Protein AF-A0A534V1V1-F1 (afdb_monomer_lite)

Radius of gyration: 26.05 Å; chains: 1; bounding box: 47×49×53 Å

pLDDT: mean 78.15, std 14.27, range [49.78, 93.5]

Foldseek 3Di:
DPPPVVVVVVVPDDPPPPPPQPPVSVVVVVVVVVVVVVVCCVVVVDDPDPDDDDCVPPDDDDDPDDDDD

Secondary structure (DSSP, 8-state):
--TTSTTTSTTS----------HHHHHHHHHHHHHHHHHHHHHHSS-S--S----TTSPPP--SS----

Structure (mmCIF, N/CA/C/O backbone):
data_AF-A0A534V1V1-F1
#
_entry.id   AF-A0A534V1V1-F1
#
loop_
_atom_site.group_PDB
_atom_site.id
_atom_site.type_symbol
_atom_site.label_atom_id
_atom_site.label_alt_id
_atom_site.label_comp_id
_atom_site.label_asym_id
_atom_site.label_entity_id
_atom_site.label_seq_id
_atom_site.pdbx_PDB_ins_code
_atom_site.Cartn_x
_atom_site.Cartn_y
_atom_site.Cartn_z
_atom_site.occupancy
_atom_site.B_iso_or_equiv
_atom_site.auth_seq_id
_atom_site.auth_comp_id
_atom_site.auth_asym_id
_atom_site.auth_atom_id
_atom_site.pdbx_PDB_model_num
ATOM 1 N N . MET A 1 1 ? -28.220 36.939 -11.392 1.00 49.78 1 MET A N 1
ATOM 2 C CA . MET A 1 1 ? -27.912 35.493 -11.528 1.00 49.78 1 MET A CA 1
ATOM 3 C C . MET A 1 1 ? -27.370 35.170 -12.929 1.00 49.78 1 MET A C 1
ATOM 5 O O . MET A 1 1 ? -27.947 34.351 -13.624 1.00 49.78 1 MET A O 1
ATOM 9 N N . GLN A 1 2 ? -26.273 35.799 -13.373 1.00 53.56 2 GLN A N 1
ATOM 10 C CA . GLN A 1 2 ? -25.693 35.538 -14.711 1.00 53.56 2 GLN A CA 1
ATOM 11 C C . GLN A 1 2 ? -24.173 35.310 -14.700 1.00 53.56 2 GLN A C 1
ATOM 13 O O . GLN A 1 2 ? -23.597 34.910 -15.702 1.00 53.56 2 GLN A O 1
ATOM 18 N N . THR A 1 3 ? -23.511 35.463 -13.553 1.00 52.00 3 THR A N 1
ATOM 19 C CA . THR A 1 3 ? -22.050 35.323 -13.436 1.00 52.00 3 THR A CA 1
ATOM 20 C C . THR A 1 3 ? -21.564 33.881 -13.270 1.00 52.00 3 THR A C 1
ATOM 22 O O . THR A 1 3 ? -20.363 33.645 -13.262 1.00 52.00 3 THR A O 1
ATOM 25 N N . ARG A 1 4 ? -22.468 32.898 -13.145 1.00 54.25 4 ARG A N 1
ATOM 26 C CA . ARG A 1 4 ? -22.100 31.491 -12.884 1.00 54.25 4 ARG A CA 1
ATOM 27 C C . ARG A 1 4 ? -22.057 30.601 -14.126 1.00 54.25 4 ARG A C 1
ATOM 29 O O . ARG A 1 4 ? -21.497 29.516 -14.055 1.00 54.25 4 ARG A O 1
ATOM 36 N N . ILE A 1 5 ? -22.606 31.053 -15.254 1.00 55.41 5 ILE A N 1
ATOM 37 C CA . ILE A 1 5 ? -22.655 30.250 -16.488 1.00 55.41 5 ILE A CA 1
ATOM 38 C C . ILE A 1 5 ? -21.330 30.353 -17.268 1.00 55.41 5 ILE A C 1
ATOM 40 O O . ILE A 1 5 ? -20.928 29.397 -17.921 1.00 55.41 5 ILE A O 1
ATOM 44 N N . GLY A 1 6 ? -20.590 31.461 -17.131 1.00 53.03 6 GLY A N 1
ATOM 45 C CA . GLY A 1 6 ? -19.327 31.668 -17.854 1.00 53.03 6 GLY A CA 1
ATOM 46 C C . GLY A 1 6 ? -18.160 30.782 -17.401 1.00 53.03 6 GLY A C 1
ATOM 47 O O . GLY A 1 6 ? -17.276 30.497 -18.200 1.00 53.03 6 GLY A O 1
ATOM 48 N N . LEU A 1 7 ? -18.154 30.308 -16.148 1.00 54.25 7 LEU A N 1
ATOM 49 C CA . LEU A 1 7 ? -17.030 29.534 -15.597 1.00 54.25 7 LEU A CA 1
ATOM 50 C C . LEU A 1 7 ? -17.069 28.044 -15.981 1.00 54.25 7 LEU A C 1
ATOM 52 O O . LEU A 1 7 ? -16.050 27.367 -15.927 1.00 54.25 7 LEU A O 1
ATOM 56 N N . LEU A 1 8 ? -18.231 27.524 -16.384 1.00 53.34 8 LEU A N 1
ATOM 57 C CA . LEU A 1 8 ? -18.375 26.117 -16.776 1.00 53.34 8 LEU A CA 1
ATOM 58 C C . LEU A 1 8 ? -17.924 25.851 -18.219 1.00 53.34 8 LEU A C 1
ATOM 60 O O . LEU A 1 8 ? -17.565 24.721 -18.539 1.00 53.34 8 LEU A O 1
ATOM 64 N N . LEU A 1 9 ? -17.890 26.873 -19.082 1.00 54.16 9 LEU A N 1
ATOM 65 C CA . LEU A 1 9 ? -17.496 26.703 -20.484 1.00 54.16 9 LEU A CA 1
ATOM 66 C C . LEU A 1 9 ? -15.974 26.688 -20.705 1.00 54.16 9 LEU A C 1
ATOM 68 O O . LEU A 1 9 ? -15.523 26.193 -21.734 1.00 54.16 9 LEU A O 1
ATOM 72 N N . SER A 1 10 ? -15.170 27.194 -19.763 1.00 56.34 10 SER A N 1
ATOM 73 C CA . SER A 1 10 ? -13.706 27.241 -19.909 1.00 56.34 10 SER A CA 1
ATOM 74 C C . SER A 1 10 ? -12.995 25.938 -19.530 1.00 56.34 10 SER A C 1
ATOM 76 O O . SER A 1 10 ? -11.828 25.771 -19.873 1.00 56.34 10 SER A O 1
ATOM 78 N N . LEU A 1 11 ? -13.673 24.993 -18.865 1.00 57.78 11 LEU A N 1
ATOM 79 C CA . LEU A 1 11 ? -13.071 23.711 -18.470 1.00 57.78 11 LEU A CA 1
ATOM 80 C C . LEU A 1 11 ? -13.083 22.637 -19.571 1.00 57.78 11 LEU A C 1
ATOM 82 O O . LEU A 1 11 ? -12.434 21.607 -19.412 1.00 57.78 11 LEU A O 1
ATOM 86 N N . LEU A 1 12 ? -13.810 22.842 -20.673 1.00 58.88 12 LEU A N 1
ATOM 87 C CA . LEU A 1 12 ? -14.061 21.795 -21.676 1.00 58.88 12 LEU A CA 1
ATOM 88 C C . LEU A 1 12 ? -13.073 21.764 -22.853 1.00 58.88 12 LEU A C 1
ATOM 90 O O . LEU A 1 12 ? -13.205 20.906 -23.720 1.00 58.88 12 LEU A O 1
ATOM 94 N N . ALA A 1 13 ? -12.084 22.659 -22.906 1.00 60.34 13 ALA A N 1
ATOM 95 C CA . ALA A 1 13 ? -11.221 22.796 -24.081 1.00 60.34 13 ALA A CA 1
ATOM 96 C C . ALA A 1 13 ? -9.724 22.847 -23.746 1.00 60.34 13 ALA A C 1
ATOM 98 O O . ALA A 1 13 ? -8.994 23.682 -24.273 1.00 60.34 13 ALA A O 1
ATOM 99 N N . VAL A 1 14 ? -9.241 21.931 -22.904 1.00 65.94 14 VAL A N 1
ATOM 100 C CA . VAL A 1 14 ? -7.819 21.567 -22.956 1.00 65.94 14 VAL A CA 1
ATOM 101 C C . VAL A 1 14 ? -7.722 20.329 -23.842 1.00 65.94 14 VAL A C 1
ATOM 103 O O . VAL A 1 14 ? -8.065 19.240 -23.376 1.00 65.94 14 VAL A O 1
ATOM 106 N N . PRO A 1 15 ? -7.304 20.441 -25.119 1.00 59.34 15 PRO A N 1
ATOM 107 C CA . PRO A 1 15 ? -6.908 19.256 -25.855 1.00 59.34 15 PRO A CA 1
ATOM 108 C C . PRO A 1 15 ? -5.742 18.649 -25.079 1.00 59.34 15 PRO A C 1
ATOM 110 O O . PRO A 1 15 ? -4.672 19.247 -24.965 1.00 59.34 15 PRO A O 1
ATOM 113 N N . SER A 1 16 ? -5.964 17.476 -24.490 1.00 61.56 16 SER A N 1
ATOM 114 C CA . SER A 1 16 ? -4.857 16.648 -24.043 1.00 61.56 16 SER A CA 1
ATOM 115 C C . SER A 1 16 ? -4.064 16.319 -25.302 1.00 61.56 16 SER A C 1
ATOM 117 O O . SER A 1 16 ? -4.487 15.504 -26.120 1.00 61.56 16 SER A O 1
ATOM 119 N N . LEU A 1 17 ? -2.941 17.012 -25.499 1.00 59.97 17 LEU A N 1
ATOM 120 C CA . LEU A 1 17 ? -1.879 16.537 -26.369 1.00 59.97 17 LEU A CA 1
ATOM 121 C C . LEU A 1 17 ? -1.366 15.266 -25.702 1.00 59.97 17 LEU A C 1
ATOM 123 O O . LEU A 1 17 ? -0.420 15.305 -24.918 1.00 59.97 17 LEU A O 1
ATOM 127 N N . ALA A 1 18 ? -2.051 14.150 -25.945 1.00 61.28 18 ALA A N 1
ATOM 128 C CA . ALA A 1 18 ? -1.516 12.837 -25.668 1.00 61.28 18 ALA A CA 1
ATOM 129 C C . ALA A 1 18 ? -0.203 12.772 -26.448 1.00 61.28 18 ALA A C 1
ATOM 131 O O . ALA A 1 18 ? -0.201 12.631 -27.671 1.00 61.28 18 ALA A O 1
ATOM 132 N N . GLN A 1 19 ? 0.911 13.004 -25.752 1.00 62.66 19 GLN A N 1
ATOM 133 C CA . GLN A 1 19 ? 2.231 12.835 -26.325 1.00 62.66 19 GLN A CA 1
ATOM 134 C C . GLN A 1 19 ? 2.283 11.379 -26.766 1.00 62.66 19 GLN A C 1
ATOM 136 O O . GLN A 1 19 ? 2.244 10.472 -25.933 1.00 62.66 19 GLN A O 1
ATOM 141 N N . VAL A 1 20 ? 2.273 11.160 -28.080 1.00 65.88 20 VAL A N 1
ATOM 142 C CA . VAL A 1 20 ? 2.508 9.840 -28.649 1.00 65.88 20 VAL A CA 1
ATOM 143 C C . VAL A 1 20 ? 3.918 9.481 -28.212 1.00 65.88 20 VAL A C 1
ATOM 145 O O . VAL A 1 20 ? 4.886 10.042 -28.720 1.00 65.88 20 VAL A O 1
ATOM 148 N N . ALA A 1 21 ? 4.013 8.638 -27.184 1.00 67.25 21 ALA A N 1
ATOM 149 C CA . ALA A 1 21 ? 5.285 8.175 -26.667 1.00 67.25 21 ALA A CA 1
ATOM 150 C C . ALA A 1 21 ? 6.055 7.563 -27.839 1.00 67.25 21 ALA A C 1
ATOM 152 O O . ALA A 1 21 ? 5.530 6.690 -28.538 1.00 67.25 21 ALA A O 1
ATOM 153 N N . GLY A 1 22 ? 7.269 8.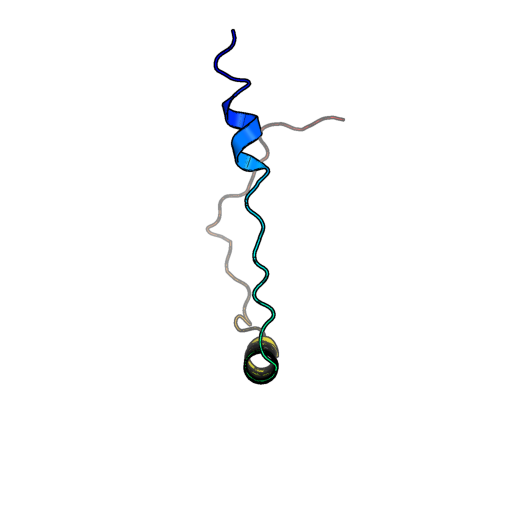056 -28.083 1.00 79.19 22 GLY A N 1
ATOM 154 C CA . GLY A 1 22 ? 8.113 7.492 -29.126 1.00 79.19 22 GLY A CA 1
ATOM 155 C C . GLY A 1 22 ? 8.386 6.019 -28.831 1.00 79.19 22 GLY A C 1
ATOM 156 O O . GLY A 1 22 ? 8.308 5.580 -27.681 1.00 79.19 22 GLY A O 1
ATOM 157 N N . GLU A 1 23 ? 8.742 5.231 -29.846 1.00 84.06 23 GLU A N 1
ATOM 158 C CA . GLU A 1 23 ? 9.034 3.803 -29.641 1.00 84.06 23 GLU A CA 1
ATOM 159 C C . GLU A 1 23 ? 10.075 3.560 -28.536 1.00 84.06 23 GLU A C 1
ATOM 161 O O . GLU A 1 23 ? 9.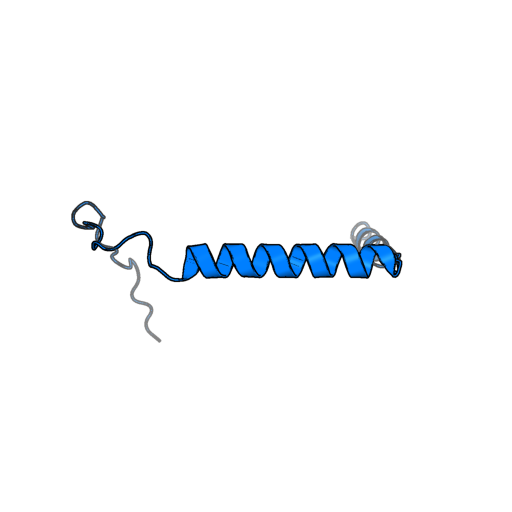999 2.572 -27.805 1.00 84.06 23 GLU A O 1
ATOM 166 N N . GLU A 1 24 ? 11.048 4.462 -28.396 1.00 84.31 24 GLU A N 1
ATOM 167 C CA . GLU A 1 24 ? 12.062 4.398 -27.346 1.00 84.31 24 GLU A CA 1
ATOM 168 C C . GLU A 1 24 ? 11.463 4.596 -25.943 1.00 84.31 24 GLU A C 1
ATOM 170 O O . GLU A 1 24 ? 11.792 3.844 -25.024 1.00 84.31 24 GLU A O 1
ATOM 175 N N . ASP A 1 25 ? 10.538 5.542 -25.782 1.00 84.69 25 ASP A N 1
ATOM 176 C CA . ASP A 1 25 ? 9.843 5.799 -24.517 1.00 84.69 25 ASP A CA 1
ATOM 177 C C . ASP A 1 2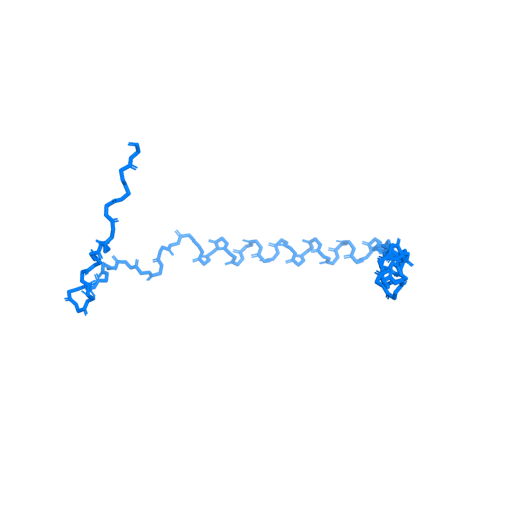5 ? 8.929 4.630 -24.138 1.00 84.69 25 ASP A C 1
ATOM 179 O O . ASP A 1 25 ? 8.859 4.225 -22.974 1.00 84.69 25 ASP A O 1
ATOM 183 N N . VAL A 1 26 ? 8.276 4.016 -25.129 1.00 86.81 26 VAL A N 1
ATOM 184 C CA . VAL A 1 26 ? 7.485 2.794 -24.930 1.00 86.81 26 VAL A CA 1
ATOM 185 C C . VAL A 1 26 ? 8.384 1.637 -24.482 1.00 86.81 26 VAL A C 1
ATOM 187 O O . VAL A 1 26 ? 8.074 0.963 -23.500 1.00 86.81 26 VAL A O 1
ATOM 190 N N . ARG A 1 27 ? 9.541 1.426 -25.124 1.00 89.06 27 ARG A N 1
ATOM 191 C CA . ARG A 1 27 ? 10.497 0.378 -24.714 1.00 89.06 27 ARG A CA 1
ATOM 192 C C . ARG A 1 27 ? 11.024 0.607 -23.295 1.00 89.06 27 ARG A C 1
ATOM 194 O O . ARG A 1 27 ? 11.029 -0.326 -22.492 1.00 89.06 27 ARG A O 1
ATOM 201 N N . LYS A 1 28 ? 11.424 1.840 -22.966 1.00 90.25 28 LYS A N 1
ATOM 202 C CA . LYS A 1 28 ? 11.906 2.210 -21.623 1.00 90.25 28 LYS A CA 1
ATOM 203 C C . LYS A 1 28 ? 10.823 2.024 -20.564 1.00 90.25 28 LYS A C 1
ATOM 205 O O . LYS A 1 28 ? 11.086 1.443 -19.512 1.00 90.25 28 LYS A O 1
ATOM 210 N N . SER A 1 29 ? 9.600 2.472 -20.842 1.00 87.75 29 SER A N 1
ATOM 211 C CA . SER A 1 29 ? 8.489 2.347 -19.896 1.00 87.75 29 SER A CA 1
ATOM 212 C C . SER A 1 29 ? 8.084 0.890 -19.661 1.00 87.75 29 SER A C 1
ATOM 214 O O . SER A 1 29 ? 7.820 0.524 -18.518 1.00 87.75 29 SER A O 1
ATOM 216 N N . LEU A 1 30 ? 8.100 0.034 -20.687 1.00 92.12 30 LEU A N 1
ATOM 217 C CA . LEU A 1 30 ? 7.849 -1.403 -20.530 1.00 92.12 30 LEU A CA 1
ATOM 218 C C . LEU A 1 30 ? 8.940 -2.096 -19.706 1.00 92.12 30 LEU A C 1
ATOM 220 O O . LEU A 1 30 ? 8.627 -2.912 -18.839 1.00 92.12 30 LEU A O 1
ATOM 224 N N . ALA A 1 31 ? 10.211 -1.750 -19.928 1.00 91.94 31 ALA A N 1
ATOM 225 C CA . ALA A 1 31 ? 11.314 -2.267 -19.122 1.00 91.94 31 ALA A CA 1
ATOM 226 C C . ALA A 1 31 ? 11.162 -1.869 -17.642 1.00 91.94 31 ALA A C 1
ATOM 228 O O . ALA A 1 31 ? 11.226 -2.730 -16.764 1.00 91.94 31 ALA A O 1
ATOM 229 N N . ALA A 1 32 ? 10.854 -0.597 -17.372 1.00 91.69 32 ALA A N 1
ATOM 230 C CA . ALA A 1 32 ? 10.617 -0.103 -16.017 1.00 91.69 32 ALA A CA 1
ATOM 231 C C . ALA A 1 32 ? 9.388 -0.753 -15.352 1.00 91.69 32 ALA A C 1
ATOM 233 O O . ALA A 1 32 ? 9.401 -1.030 -14.153 1.00 91.69 32 ALA A O 1
ATOM 234 N N . GLN A 1 33 ? 8.320 -1.026 -16.110 1.00 91.69 33 GLN A N 1
ATOM 235 C CA . GLN A 1 33 ? 7.152 -1.758 -15.607 1.00 91.69 33 GLN A CA 1
ATOM 236 C C . GLN A 1 33 ? 7.507 -3.198 -15.227 1.00 91.69 33 GLN A C 1
ATOM 238 O O . GLN A 1 33 ? 7.118 -3.661 -14.155 1.00 91.69 33 GLN A O 1
ATOM 243 N N . LYS A 1 34 ? 8.282 -3.891 -16.069 1.00 92.00 34 LYS A N 1
ATOM 244 C CA . LYS A 1 34 ? 8.733 -5.262 -15.804 1.00 92.00 34 LYS A CA 1
ATOM 245 C C . LYS A 1 34 ? 9.606 -5.343 -14.551 1.00 92.00 34 LYS A C 1
ATOM 247 O O . LYS A 1 34 ? 9.405 -6.2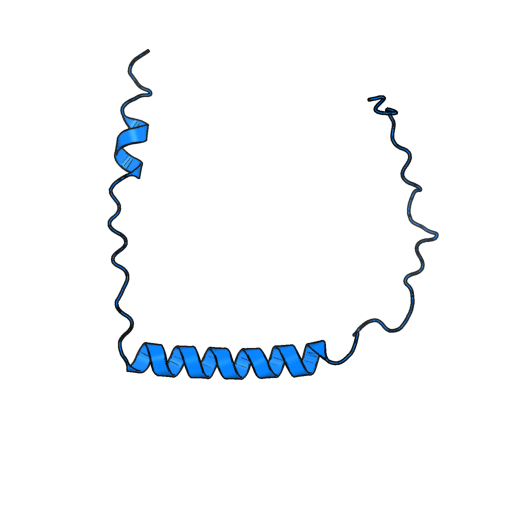34 -13.730 1.00 92.00 34 LYS A O 1
ATOM 252 N N . GLU A 1 35 ? 10.538 -4.407 -14.383 1.00 91.25 35 GLU A N 1
ATOM 253 C CA . GLU A 1 35 ? 11.382 -4.317 -13.187 1.00 91.25 35 GLU A CA 1
ATOM 254 C C . GLU A 1 35 ? 10.534 -4.125 -11.920 1.00 91.25 35 GLU A C 1
ATOM 256 O O . GLU A 1 35 ? 10.661 -4.881 -10.955 1.00 91.25 35 GLU A O 1
ATOM 261 N N . ARG A 1 36 ? 9.596 -3.169 -11.945 1.00 88.81 36 ARG A N 1
ATOM 262 C CA . ARG A 1 36 ? 8.694 -2.897 -10.815 1.00 88.81 36 ARG A CA 1
ATOM 263 C C . ARG A 1 36 ? 7.829 -4.101 -10.461 1.00 88.81 36 ARG A C 1
ATOM 265 O O . ARG A 1 36 ? 7.648 -4.377 -9.278 1.00 88.81 36 ARG A O 1
ATOM 272 N N . ALA A 1 37 ? 7.318 -4.818 -11.460 1.00 86.75 37 ALA A N 1
ATOM 273 C CA . ALA A 1 37 ? 6.528 -6.025 -11.238 1.00 86.75 37 ALA A CA 1
ATOM 274 C C . ALA A 1 37 ? 7.335 -7.098 -10.488 1.00 86.75 37 ALA A C 1
ATOM 276 O O . ALA A 1 37 ? 6.810 -7.709 -9.560 1.00 86.75 37 ALA A O 1
ATOM 277 N N . GLY A 1 38 ? 8.618 -7.270 -10.828 1.00 83.69 38 GLY A N 1
ATOM 278 C CA . GLY A 1 38 ? 9.520 -8.180 -10.118 1.00 83.69 38 GLY A CA 1
ATOM 279 C C . GLY A 1 38 ? 9.709 -7.796 -8.649 1.00 83.69 38 GLY A C 1
ATOM 280 O O . GLY A 1 38 ? 9.519 -8.628 -7.769 1.00 83.69 38 GLY A O 1
ATOM 281 N N . VAL A 1 39 ? 9.987 -6.518 -8.374 1.00 84.38 39 VAL A N 1
ATOM 282 C CA . VAL A 1 39 ? 10.187 -6.019 -7.000 1.00 84.38 39 VAL A CA 1
ATOM 283 C C . VAL A 1 39 ? 8.920 -6.153 -6.149 1.00 84.38 39 VAL A C 1
ATOM 285 O O . VAL A 1 39 ? 8.996 -6.486 -4.966 1.00 84.38 39 VAL A O 1
ATOM 288 N N . VAL A 1 40 ? 7.745 -5.892 -6.728 1.00 84.88 40 VAL A N 1
ATOM 289 C CA . VAL A 1 40 ? 6.461 -6.059 -6.029 1.00 84.88 40 VAL A CA 1
ATOM 290 C C . VAL A 1 40 ? 6.186 -7.532 -5.744 1.00 84.88 40 VAL A C 1
ATOM 292 O O . VAL A 1 40 ? 5.762 -7.850 -4.637 1.00 84.88 40 VAL A O 1
ATOM 295 N N . ALA A 1 41 ? 6.452 -8.425 -6.701 1.00 83.69 41 ALA A N 1
ATOM 296 C CA . ALA A 1 41 ? 6.285 -9.861 -6.505 1.00 83.69 41 ALA A CA 1
ATOM 297 C C . ALA A 1 41 ? 7.220 -10.397 -5.410 1.00 83.69 41 ALA A C 1
ATOM 299 O O . ALA A 1 41 ? 6.751 -11.058 -4.491 1.00 83.69 41 ALA A O 1
ATOM 300 N N . GLU A 1 42 ? 8.507 -10.042 -5.448 1.00 84.31 42 GLU A N 1
ATOM 301 C CA . GLU A 1 42 ? 9.498 -10.459 -4.447 1.00 84.31 42 GLU A CA 1
ATOM 302 C C . GLU A 1 42 ? 9.124 -9.984 -3.034 1.00 84.31 42 GLU A C 1
ATOM 304 O O . GLU A 1 42 ? 9.173 -10.745 -2.070 1.00 84.31 42 GLU A O 1
ATOM 309 N N . ARG A 1 43 ? 8.696 -8.723 -2.898 1.00 83.62 43 ARG A N 1
ATOM 310 C CA . ARG A 1 43 ? 8.292 -8.161 -1.598 1.00 83.62 43 ARG A CA 1
ATOM 311 C C . ARG A 1 43 ? 6.922 -8.648 -1.132 1.00 83.62 43 ARG A C 1
ATOM 313 O O . ARG A 1 43 ? 6.665 -8.664 0.068 1.00 83.62 43 ARG A O 1
ATOM 320 N N . GLY A 1 44 ? 6.038 -8.983 -2.068 1.00 82.88 44 GLY A N 1
ATOM 321 C CA . GLY A 1 44 ? 4.661 -9.395 -1.809 1.00 82.88 44 GLY A CA 1
ATOM 322 C C . GLY A 1 44 ? 4.486 -10.896 -1.586 1.00 82.88 44 GLY A C 1
ATOM 323 O O . GLY A 1 44 ? 3.443 -11.300 -1.081 1.00 82.88 44 GLY A O 1
ATOM 324 N N . GLU A 1 45 ? 5.483 -11.719 -1.926 1.00 83.50 45 GLU A N 1
ATOM 325 C CA . GLU A 1 45 ? 5.416 -13.181 -1.795 1.00 83.50 45 GLU A CA 1
ATOM 326 C C . GLU A 1 45 ? 5.164 -13.623 -0.348 1.00 83.50 45 GLU A C 1
ATOM 328 O O . GLU A 1 45 ? 4.504 -14.633 -0.098 1.00 83.50 45 GLU A O 1
ATOM 333 N N . LYS A 1 46 ? 5.683 -12.866 0.626 1.00 82.75 46 LYS A N 1
ATOM 334 C CA . LYS A 1 46 ? 5.598 -13.221 2.042 1.00 82.75 46 LYS A CA 1
ATOM 335 C C . LYS A 1 46 ? 4.969 -12.093 2.851 1.00 82.75 46 LYS A C 1
ATOM 337 O O . LYS A 1 46 ? 5.375 -10.938 2.711 1.00 82.75 46 LYS A O 1
ATOM 342 N N . PRO A 1 47 ? 4.017 -12.406 3.747 1.00 82.25 47 PRO A N 1
ATOM 343 C CA . PRO A 1 47 ? 3.477 -11.407 4.652 1.00 82.25 47 PRO A CA 1
ATOM 344 C C . PRO A 1 47 ? 4.598 -10.875 5.550 1.00 82.25 47 PRO A C 1
ATOM 346 O O . PRO A 1 47 ? 5.284 -11.640 6.226 1.00 82.25 47 PRO A O 1
ATOM 349 N N . HIS A 1 48 ? 4.769 -9.552 5.571 1.00 84.19 48 HIS A N 1
ATOM 350 C CA . HIS A 1 48 ? 5.768 -8.899 6.421 1.00 84.19 48 HIS A CA 1
ATOM 351 C C . HIS A 1 48 ? 5.437 -9.061 7.914 1.00 84.19 48 HIS A C 1
ATOM 353 O O . HIS A 1 48 ? 6.318 -9.284 8.742 1.00 84.19 48 HIS A O 1
ATOM 359 N N . TYR A 1 49 ? 4.147 -9.003 8.255 1.00 87.94 49 TYR A N 1
ATOM 360 C CA . TYR A 1 49 ? 3.652 -9.226 9.609 1.00 87.94 49 TYR A CA 1
ATOM 361 C C . TYR A 1 49 ? 3.136 -10.658 9.747 1.00 87.94 49 TYR A C 1
ATOM 363 O O . TYR A 1 49 ? 2.108 -11.021 9.182 1.00 87.94 49 TYR A O 1
ATOM 371 N N . THR A 1 50 ? 3.855 -11.476 10.512 1.00 88.88 50 THR A N 1
ATOM 372 C CA . THR A 1 50 ? 3.520 -12.892 10.750 1.00 88.88 50 THR A CA 1
ATOM 373 C C . THR A 1 50 ? 2.744 -13.120 12.044 1.00 88.88 50 THR A C 1
ATOM 375 O O . THR A 1 50 ? 2.211 -14.204 12.274 1.00 88.88 50 THR A O 1
ATOM 378 N N . ARG A 1 51 ? 2.678 -12.104 12.910 1.00 92.81 51 ARG A N 1
ATOM 379 C CA . ARG A 1 51 ? 1.987 -12.156 14.200 1.00 92.81 51 ARG A CA 1
ATOM 380 C C . ARG A 1 51 ? 0.730 -11.305 14.155 1.00 92.81 51 ARG A C 1
ATOM 382 O O . ARG A 1 51 ? 0.692 -10.276 13.484 1.00 92.81 51 ARG A O 1
ATOM 389 N N . LYS A 1 52 ? -0.285 -11.725 14.909 1.00 91.44 52 LYS A N 1
ATOM 390 C CA . LYS A 1 52 ? -1.474 -10.904 15.1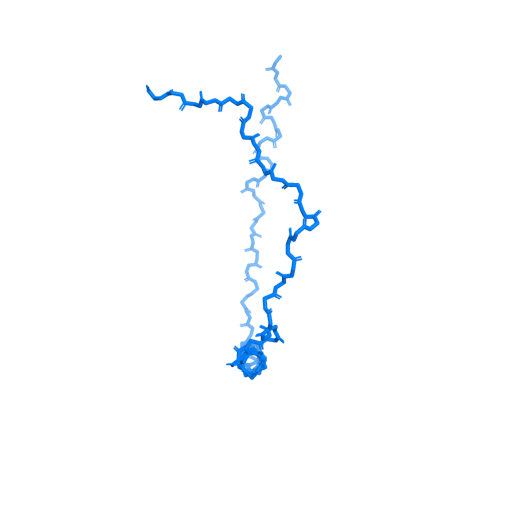38 1.00 91.44 52 LYS A CA 1
ATOM 391 C C . LYS A 1 52 ? -1.081 -9.661 15.931 1.00 91.44 52 LYS A C 1
ATOM 393 O O . LYS A 1 52 ? -0.286 -9.753 16.866 1.00 91.44 52 LYS A O 1
ATOM 398 N N . PHE A 1 53 ? -1.653 -8.524 15.557 1.00 92.56 53 PHE A N 1
ATOM 399 C CA . PHE A 1 53 ? -1.550 -7.309 16.349 1.00 92.56 53 PHE A CA 1
ATOM 400 C C . PHE A 1 53 ? -2.389 -7.455 17.613 1.00 92.56 53 PHE A C 1
ATOM 402 O O . PHE A 1 53 ? -3.507 -7.973 17.564 1.00 92.56 53 PHE A O 1
ATOM 409 N N . ASP A 1 54 ? -1.841 -7.000 18.734 1.00 93.50 54 ASP A N 1
ATOM 410 C CA . ASP A 1 54 ? -2.617 -6.840 19.952 1.00 93.50 54 ASP A CA 1
ATOM 411 C C . ASP A 1 54 ? -3.515 -5.607 19.802 1.00 93.50 54 ASP A C 1
ATOM 413 O O . ASP A 1 54 ? -3.034 -4.483 19.659 1.00 93.50 54 ASP A O 1
ATOM 417 N N . LEU A 1 55 ? -4.826 -5.843 19.780 1.00 93.06 55 LEU A N 1
ATOM 418 C CA . LEU A 1 55 ? -5.847 -4.806 19.647 1.00 93.06 55 LEU A CA 1
ATOM 419 C C . LEU A 1 55 ? -6.531 -4.494 20.985 1.00 93.06 55 LEU A C 1
ATOM 421 O O . LEU A 1 55 ? -7.503 -3.745 21.002 1.00 93.06 55 LEU A O 1
ATOM 425 N N . SER A 1 56 ? -6.050 -5.053 22.101 1.00 93.12 56 SER A N 1
ATOM 426 C CA . SER A 1 56 ? -6.664 -4.888 23.428 1.00 93.12 56 SER A CA 1
ATOM 427 C C . SER A 1 56 ? -6.713 -3.434 23.912 1.00 93.12 56 SER A C 1
ATOM 429 O O . SER A 1 56 ? -7.587 -3.081 24.699 1.00 93.12 56 SER A O 1
ATOM 431 N N . GLY A 1 57 ? -5.817 -2.578 23.412 1.00 93.31 57 GLY A N 1
ATOM 432 C CA . GLY A 1 57 ? -5.808 -1.142 23.698 1.00 93.31 57 GLY A CA 1
ATOM 433 C C . GLY A 1 57 ? -6.742 -0.299 22.823 1.00 93.31 57 GLY A C 1
ATOM 434 O O . GLY A 1 57 ? -6.842 0.907 23.047 1.00 93.31 57 GLY A O 1
ATOM 435 N N . LEU A 1 58 ? -7.401 -0.880 21.814 1.00 93.06 58 LEU A N 1
ATOM 436 C CA . LEU A 1 58 ? -8.311 -0.132 20.948 1.00 93.06 58 LEU A CA 1
ATOM 437 C C . LEU A 1 58 ? -9.703 -0.015 21.585 1.00 93.06 58 LEU A C 1
ATOM 439 O O . LEU A 1 58 ? -10.213 -0.993 22.135 1.00 93.06 58 LEU A O 1
ATOM 443 N N . PRO A 1 59 ? -10.360 1.155 21.488 1.00 92.00 59 PRO A N 1
ATOM 444 C CA . PRO A 1 59 ? -11.727 1.303 21.962 1.00 92.00 59 PRO A CA 1
ATOM 445 C C . PRO A 1 59 ? -12.668 0.409 21.152 1.00 92.00 59 PRO A C 1
ATOM 447 O O . PRO A 1 59 ? -12.555 0.297 19.929 1.00 92.00 59 PRO A O 1
ATOM 450 N N . HIS A 1 60 ? -13.637 -0.199 21.833 1.00 89.69 60 HIS A N 1
ATOM 451 C CA . HIS A 1 60 ? -14.694 -0.935 21.156 1.00 89.69 60 HIS A CA 1
ATOM 452 C C . HIS A 1 60 ? -15.626 0.050 20.444 1.00 89.69 60 HIS A C 1
ATOM 454 O O . HIS A 1 60 ? -16.161 0.970 21.065 1.00 89.69 60 HIS A O 1
ATOM 460 N N . TYR A 1 61 ? -15.818 -0.128 19.138 1.00 89.06 61 TYR A N 1
ATOM 461 C CA . TYR A 1 61 ? -16.774 0.678 18.389 1.00 89.06 61 TYR A CA 1
ATOM 462 C C . TYR A 1 61 ? -18.203 0.320 18.807 1.00 89.06 61 TYR A C 1
ATOM 464 O O . TYR A 1 61 ? -18.605 -0.838 18.725 1.00 89.06 61 TYR A O 1
ATOM 472 N N . VAL A 1 62 ? -18.976 1.329 19.210 1.00 87.69 62 VAL A N 1
ATOM 473 C CA . VAL A 1 62 ? -20.409 1.207 19.495 1.00 87.69 62 VAL A CA 1
ATOM 474 C C . VAL A 1 62 ? -21.152 2.167 18.561 1.00 87.69 62 VAL A C 1
ATOM 476 O O . VAL A 1 62 ? -20.980 3.383 18.690 1.00 87.69 62 VAL A O 1
ATOM 479 N N . PRO A 1 63 ? -21.953 1.666 17.602 1.00 87.19 63 PRO A N 1
ATOM 480 C CA . PRO A 1 63 ? -22.791 2.523 16.773 1.00 87.19 63 PRO A CA 1
ATOM 481 C C . PRO A 1 63 ? -23.776 3.297 17.656 1.00 87.19 63 PRO A C 1
ATOM 483 O O . PRO A 1 63 ? -24.496 2.698 18.450 1.00 87.19 63 PRO A O 1
ATOM 486 N N . GLN A 1 64 ? -23.825 4.625 17.516 1.00 83.75 64 GLN A N 1
ATOM 487 C CA . GLN A 1 64 ? -24.733 5.469 18.310 1.00 83.75 64 GLN A CA 1
ATOM 488 C C . GLN A 1 64 ? -26.199 5.304 17.898 1.00 83.75 64 GLN A C 1
ATOM 490 O O . GLN A 1 64 ? -27.090 5.412 18.732 1.00 83.75 64 GLN A O 1
ATOM 495 N N . ASN A 1 65 ? -26.441 5.017 16.618 1.00 85.50 65 ASN A N 1
ATOM 496 C CA . ASN A 1 65 ? -27.777 4.873 16.063 1.00 85.50 65 ASN A CA 1
ATOM 497 C C . ASN A 1 65 ? -27.915 3.475 15.464 1.00 85.50 65 ASN A C 1
ATOM 499 O O . ASN A 1 65 ? -27.165 3.110 14.556 1.00 85.50 65 ASN A O 1
ATOM 503 N N . GLN A 1 66 ? -28.891 2.704 15.942 1.00 81.06 66 GLN A N 1
ATOM 504 C CA . GLN A 1 66 ? -29.383 1.560 15.185 1.00 81.06 66 GLN A CA 1
ATOM 505 C C . GLN A 1 66 ? -30.155 2.108 13.987 1.00 81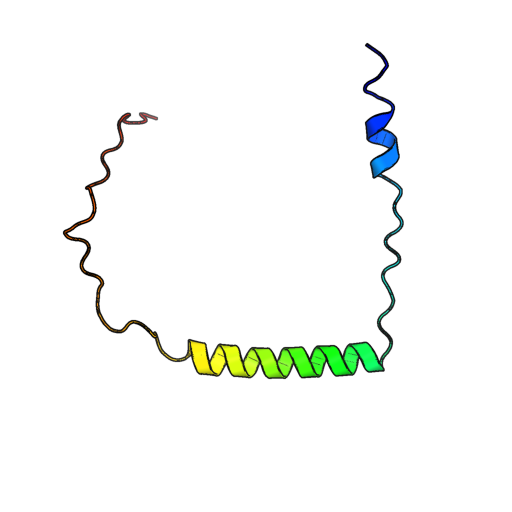.06 66 GLN A C 1
ATOM 507 O O . GLN A 1 66 ? -31.217 2.706 14.140 1.00 81.06 66 GLN A O 1
ATOM 512 N N . LEU A 1 67 ? -29.593 1.944 12.792 1.00 80.06 67 LEU A N 1
ATOM 513 C CA . LEU A 1 67 ? -30.333 2.165 11.557 1.00 80.06 67 LEU A CA 1
ATOM 514 C C . LEU A 1 67 ? -31.342 1.015 11.434 1.00 80.06 67 LEU A C 1
ATOM 516 O O . LEU A 1 67 ? -30.943 -0.120 11.174 1.00 80.06 67 LEU A O 1
ATOM 520 N N . SER A 1 68 ? -32.626 1.283 11.673 1.00 80.62 68 SER A N 1
ATOM 521 C CA . SER A 1 68 ? -33.703 0.367 11.290 1.00 80.62 68 SER A CA 1
ATOM 522 C C . SER A 1 68 ? -34.048 0.589 9.819 1.00 80.62 68 SER A C 1
ATOM 524 O O . SER A 1 68 ? -34.163 1.739 9.388 1.00 80.62 68 SER A O 1
ATOM 526 N N . GLY A 1 69 ? -34.180 -0.505 9.069 1.00 66.62 69 GLY A N 1
ATOM 527 C CA . GLY A 1 69 ? -34.722 -0.505 7.708 1.00 66.62 69 GLY A CA 1
ATOM 528 C C . GLY A 1 69 ? -36.241 -0.522 7.684 1.00 66.62 69 GLY A C 1
ATOM 529 O O . GLY A 1 69 ? -36.842 -0.829 8.740 1.00 66.62 69 GLY A O 1
#

Sequence (69 aa):
MQTRIGLLLSLLAVPSLAQVAGEEDVRKSLAAQKERAGVVAERGEKPHYTRKFDLSGLPHYVPQNQLSG